Protein AF-A0AAW1JHB5-F1 (afdb_monomer_lite)

Radius of gyration: 26.31 Å; chains: 1; bounding box: 49×30×82 Å

Secondary structure (DSSP, 8-state):
----TT-----TTTTTSTTS---HHHHHHHHHHHHHHH--HHHHHHHHHHHTTTTT-TTSS-GGGGTTHHHHPPP--S----------------

Structure (mmCIF, N/CA/C/O backbone):
data_AF-A0AAW1JHB5-F1
#
_entry.id   AF-A0AAW1JHB5-F1
#
loop_
_atom_site.group_PDB
_atom_site.id
_atom_site.type_symbol
_atom_site.label_atom_id
_atom_site.label_alt_id
_atom_site.label_comp_id
_atom_site.label_asym_id
_atom_site.label_entity_id
_atom_site.label_seq_id
_atom_site.pdbx_PDB_ins_code
_atom_site.Cartn_x
_atom_site.Cartn_y
_atom_site.Cartn_z
_atom_site.occupancy
_atom_site.B_iso_or_equiv
_atom_site.auth_seq_id
_atom_site.auth_comp_id
_atom_site.auth_asym_id
_atom_site.auth_atom_id
_atom_site.pdbx_PDB_model_num
ATOM 1 N N . MET A 1 1 ? -19.823 9.607 -36.261 1.00 43.31 1 MET A N 1
ATOM 2 C CA . MET A 1 1 ? -19.437 8.359 -35.573 1.00 43.31 1 MET A CA 1
ATOM 3 C C . MET A 1 1 ? -18.424 7.633 -36.439 1.00 43.31 1 MET A C 1
ATOM 5 O O . MET A 1 1 ? -18.814 7.085 -37.456 1.00 43.31 1 MET A O 1
ATOM 9 N N . VAL A 1 2 ? -17.140 7.669 -36.084 1.00 46.25 2 VAL A N 1
ATOM 10 C CA . VAL A 1 2 ? -16.154 6.722 -36.623 1.00 46.25 2 VAL A CA 1
ATOM 11 C C . VAL A 1 2 ? -15.354 6.233 -35.426 1.00 46.25 2 VAL A C 1
ATOM 13 O O . VAL A 1 2 ? -14.406 6.875 -34.982 1.00 46.25 2 VAL A O 1
ATOM 16 N N . ASN A 1 3 ? -15.833 5.140 -34.836 1.00 43.66 3 ASN A N 1
ATOM 17 C CA . ASN A 1 3 ? -15.099 4.403 -33.820 1.00 43.66 3 ASN A CA 1
ATOM 18 C C . ASN A 1 3 ? -13.914 3.755 -34.533 1.00 43.66 3 ASN A C 1
ATOM 20 O O . ASN A 1 3 ? -14.104 2.805 -35.285 1.00 43.66 3 ASN A O 1
ATOM 24 N N . ASN A 1 4 ? -12.715 4.309 -34.354 1.00 46.53 4 ASN A N 1
ATOM 25 C CA . ASN A 1 4 ? -11.489 3.672 -34.813 1.00 46.53 4 ASN A CA 1
ATOM 26 C C . ASN A 1 4 ? -11.109 2.591 -33.783 1.00 46.53 4 ASN A C 1
ATOM 28 O O . ASN A 1 4 ? -10.722 2.952 -32.668 1.00 46.53 4 ASN A O 1
ATOM 32 N N . PRO A 1 5 ? -11.221 1.289 -34.100 1.00 46.56 5 PRO A N 1
ATOM 33 C CA . PRO A 1 5 ? -11.126 0.205 -33.117 1.00 46.56 5 PRO A CA 1
ATOM 34 C C . PRO A 1 5 ? -9.694 -0.099 -32.636 1.00 46.56 5 PRO A C 1
ATOM 36 O O . PRO A 1 5 ? -9.458 -1.150 -32.055 1.00 46.56 5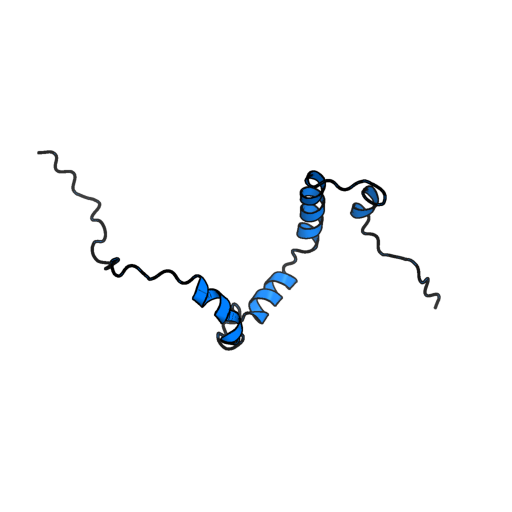 PRO A O 1
ATOM 39 N N . GLY A 1 6 ? -8.724 0.790 -32.871 1.00 46.59 6 GLY A N 1
ATOM 40 C CA . GLY A 1 6 ? -7.303 0.492 -32.665 1.00 46.59 6 GLY A CA 1
ATOM 41 C C . GLY A 1 6 ? -6.500 1.528 -31.888 1.00 46.59 6 GLY A C 1
ATOM 42 O O . GLY A 1 6 ? -5.290 1.359 -31.760 1.00 46.59 6 GLY A O 1
ATOM 43 N N . LYS A 1 7 ? -7.106 2.605 -31.366 1.00 46.34 7 LYS A N 1
ATOM 44 C CA . LYS A 1 7 ? -6.343 3.559 -30.547 1.00 46.34 7 LYS A CA 1
ATOM 45 C C . LYS A 1 7 ? -6.194 3.009 -29.130 1.00 46.34 7 LYS A C 1
ATOM 47 O O . LYS A 1 7 ? -6.892 3.435 -28.214 1.00 46.34 7 LYS A O 1
ATOM 52 N N . ILE A 1 8 ? -5.273 2.058 -28.968 1.00 54.16 8 ILE A N 1
ATOM 53 C CA . ILE A 1 8 ? -4.715 1.732 -27.658 1.00 54.16 8 ILE A CA 1
ATOM 54 C C . ILE A 1 8 ? -4.156 3.049 -27.128 1.00 54.16 8 ILE A C 1
ATOM 56 O O . ILE A 1 8 ? -3.328 3.691 -27.778 1.00 54.16 8 ILE A O 1
ATOM 60 N N . ILE A 1 9 ? -4.664 3.499 -25.986 1.00 51.56 9 ILE A N 1
ATOM 61 C CA . ILE A 1 9 ? -4.094 4.627 -25.258 1.00 51.56 9 ILE A CA 1
ATOM 62 C C . ILE A 1 9 ? -2.768 4.108 -24.694 1.00 51.56 9 ILE A C 1
ATOM 64 O O . ILE A 1 9 ? -2.686 3.695 -23.545 1.00 51.56 9 ILE A O 1
ATOM 68 N N . THR A 1 10 ? -1.740 4.017 -25.537 1.00 51.59 10 THR A N 1
ATOM 69 C CA . THR A 1 10 ? -0.382 3.763 -25.075 1.00 51.59 10 THR A CA 1
ATOM 70 C C . THR A 1 10 ? 0.031 5.016 -24.331 1.00 51.59 10 THR A C 1
ATOM 72 O O . THR A 1 10 ? 0.245 6.066 -24.945 1.00 51.59 10 THR A O 1
ATOM 75 N N . ASP A 1 11 ? 0.077 4.925 -23.004 1.00 53.16 11 ASP A N 1
ATOM 76 C CA . ASP A 1 11 ? 0.753 5.922 -22.193 1.00 53.16 11 ASP A CA 1
ATOM 77 C C . ASP A 1 11 ? 2.146 6.124 -22.809 1.00 53.16 11 ASP A C 1
ATOM 79 O O . ASP A 1 11 ? 2.884 5.159 -23.032 1.00 53.16 11 ASP A O 1
ATOM 83 N N . ARG A 1 12 ? 2.459 7.365 -23.199 1.00 52.16 12 ARG A N 1
ATOM 84 C CA . ARG A 1 12 ? 3.627 7.706 -24.029 1.00 52.16 12 ARG A CA 1
ATOM 85 C C . ARG A 1 12 ? 4.943 7.255 -23.376 1.00 52.16 12 ARG A C 1
ATOM 87 O O . ARG A 1 12 ? 5.924 7.068 -24.087 1.00 52.16 12 ARG A O 1
ATOM 94 N N . ASN A 1 13 ? 4.940 7.004 -22.065 1.00 51.69 13 ASN A N 1
ATOM 95 C CA . ASN A 1 13 ? 6.101 6.510 -21.322 1.00 51.69 13 ASN A CA 1
ATOM 96 C C . ASN A 1 13 ? 6.321 4.990 -21.410 1.00 51.69 13 ASN A C 1
ATOM 98 O O . ASN A 1 13 ? 7.423 4.535 -21.136 1.00 51.69 13 ASN A O 1
ATOM 102 N N . ILE A 1 14 ? 5.328 4.191 -21.815 1.00 53.53 14 ILE A N 1
ATOM 103 C CA . ILE A 1 14 ? 5.497 2.729 -21.971 1.00 53.53 14 ILE A CA 1
ATOM 104 C C . ILE A 1 14 ? 5.998 2.380 -23.387 1.00 53.53 14 ILE A C 1
ATOM 106 O O . ILE A 1 14 ? 6.423 1.261 -23.657 1.00 53.53 14 ILE A O 1
ATOM 110 N N . GLY A 1 15 ? 6.018 3.348 -24.309 1.00 52.16 15 GLY A N 1
ATOM 111 C CA . GLY A 1 15 ? 6.449 3.134 -25.694 1.00 52.16 15 GLY A CA 1
ATOM 112 C C . GLY A 1 15 ? 7.901 2.667 -25.855 1.00 52.16 15 GLY A C 1
ATOM 113 O O . GLY A 1 15 ? 8.204 2.027 -26.854 1.00 52.16 15 GLY A O 1
ATOM 114 N N . HIS A 1 16 ? 8.783 2.934 -24.883 1.00 54.72 16 HIS A N 1
ATOM 115 C CA . HIS A 1 16 ? 10.200 2.560 -24.971 1.00 54.72 16 HIS A CA 1
ATOM 116 C C . HIS A 1 16 ? 10.449 1.051 -24.791 1.00 54.72 16 HIS A C 1
ATOM 118 O O . HIS A 1 16 ? 11.446 0.543 -25.284 1.00 54.72 16 HIS A O 1
ATOM 124 N N . ILE A 1 17 ? 9.563 0.315 -24.108 1.00 57.22 17 ILE A N 1
ATOM 125 C CA . ILE A 1 17 ? 9.815 -1.095 -23.744 1.00 57.22 17 ILE A CA 1
ATOM 126 C C . ILE A 1 17 ? 9.128 -2.118 -24.661 1.00 57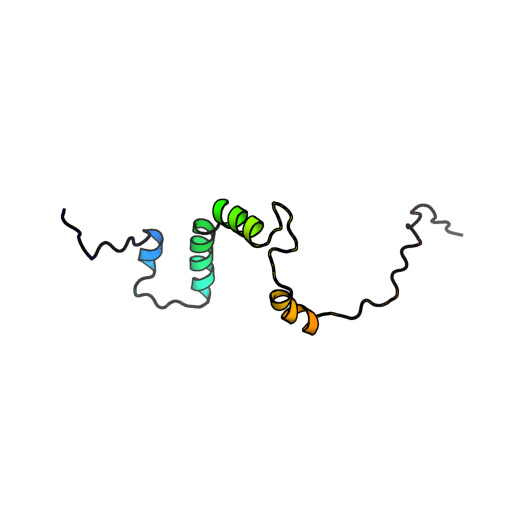.22 17 ILE A C 1
ATOM 128 O O . ILE A 1 17 ? 9.311 -3.324 -24.490 1.00 57.22 17 ILE A O 1
ATOM 132 N N . PHE A 1 18 ? 8.328 -1.678 -25.638 1.00 56.69 18 PHE A N 1
ATOM 133 C CA . PHE A 1 18 ? 7.668 -2.598 -26.566 1.00 56.69 18 PHE A CA 1
ATOM 134 C C . PHE A 1 18 ? 8.685 -3.209 -27.539 1.00 56.69 18 PHE A C 1
ATOM 136 O O . PHE A 1 18 ? 9.141 -2.552 -28.470 1.00 56.69 18 PHE A O 1
ATOM 143 N N . GLY A 1 19 ? 9.002 -4.491 -27.333 1.00 65.81 19 GLY A N 1
ATOM 144 C CA . GLY A 1 19 ? 9.936 -5.259 -28.164 1.00 65.81 19 GLY A CA 1
ATOM 145 C C . GLY A 1 19 ? 11.325 -5.463 -27.552 1.00 65.81 19 GLY A C 1
ATOM 146 O O . GLY A 1 19 ? 12.148 -6.140 -28.163 1.00 65.81 19 GLY A O 1
ATOM 147 N N . GLU A 1 20 ? 11.580 -4.937 -26.350 1.00 71.25 20 GLU A N 1
ATOM 148 C CA . GLU A 1 20 ? 12.841 -5.145 -25.629 1.00 71.25 20 GLU A CA 1
ATOM 149 C C . GLU A 1 20 ? 12.748 -6.296 -24.615 1.00 71.25 20 GLU A C 1
ATOM 151 O O . GLU A 1 20 ? 11.698 -6.562 -24.026 1.00 71.25 20 GLU A O 1
ATOM 156 N N . ILE A 1 21 ? 13.871 -6.986 -24.385 1.00 78.00 21 ILE A N 1
ATOM 157 C CA . ILE A 1 21 ? 13.972 -8.021 -23.349 1.00 78.00 21 ILE A CA 1
ATOM 158 C C . ILE A 1 21 ? 13.950 -7.332 -21.980 1.00 78.00 21 ILE A C 1
ATOM 160 O O . ILE A 1 21 ? 14.899 -6.648 -21.590 1.00 78.00 21 ILE A O 1
ATOM 164 N N . ILE A 1 22 ? 12.863 -7.528 -21.234 1.00 78.94 22 ILE A N 1
ATOM 165 C CA . ILE A 1 22 ? 12.731 -7.024 -19.866 1.00 78.94 22 ILE A CA 1
ATOM 166 C C . ILE A 1 22 ? 13.543 -7.926 -18.934 1.00 78.94 22 ILE A C 1
ATOM 168 O O . ILE A 1 22 ? 13.295 -9.125 -18.841 1.00 78.94 22 ILE A O 1
ATOM 172 N N . THR A 1 23 ? 14.513 -7.335 -18.238 1.00 82.12 23 THR A N 1
ATOM 173 C CA . THR A 1 23 ? 15.266 -7.998 -17.163 1.00 82.12 23 THR A CA 1
ATOM 174 C C . THR A 1 23 ? 14.713 -7.591 -15.798 1.00 82.12 23 THR A C 1
ATOM 176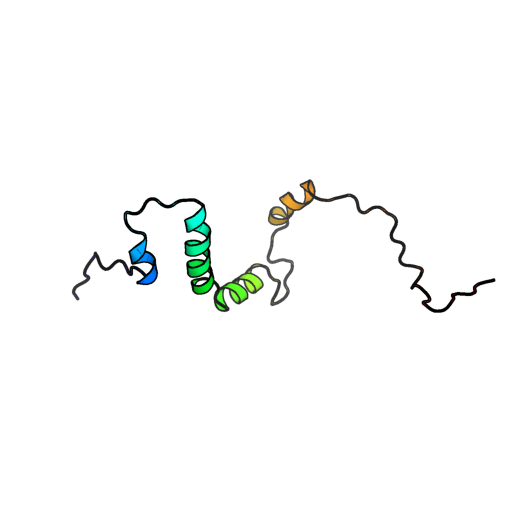 O O . THR A 1 23 ? 14.090 -6.535 -15.683 1.00 82.12 23 THR A O 1
ATOM 179 N N . ASP A 1 24 ? 14.992 -8.362 -14.742 1.00 82.31 24 ASP A N 1
ATOM 180 C CA . ASP A 1 24 ? 14.538 -8.057 -13.372 1.00 82.31 24 ASP A CA 1
ATOM 181 C C . ASP A 1 24 ? 14.930 -6.646 -12.904 1.00 82.31 24 ASP A C 1
ATOM 183 O O . ASP A 1 24 ? 14.191 -5.984 -12.176 1.00 82.31 24 ASP A O 1
ATOM 187 N N . ARG A 1 25 ? 16.068 -6.130 -13.388 1.00 77.44 25 ARG A N 1
ATOM 188 C CA . ARG A 1 25 ? 16.525 -4.758 -13.122 1.00 77.44 25 ARG A CA 1
ATOM 189 C C . ARG A 1 25 ? 15.570 -3.698 -13.683 1.00 77.44 25 ARG A C 1
ATOM 191 O O . ARG A 1 25 ? 15.413 -2.641 -13.077 1.00 77.44 25 ARG A O 1
ATOM 198 N N . ASN A 1 26 ? 14.930 -3.975 -14.816 1.00 78.44 26 ASN A N 1
ATOM 199 C CA . ASN A 1 26 ? 14.024 -3.043 -15.487 1.00 78.44 26 ASN A CA 1
ATOM 200 C C . ASN A 1 26 ? 12.665 -2.966 -14.775 1.00 78.44 26 ASN A C 1
ATOM 202 O O . ASN A 1 26 ? 12.003 -1.929 -14.828 1.00 78.44 26 ASN A O 1
ATOM 206 N N . ILE A 1 27 ? 12.270 -4.031 -14.065 1.00 84.38 27 ILE A N 1
ATOM 207 C CA . ILE A 1 27 ? 10.980 -4.126 -13.367 1.00 84.38 27 ILE A CA 1
ATOM 208 C C . ILE A 1 27 ? 10.824 -2.986 -12.358 1.00 84.38 27 ILE A C 1
ATOM 210 O O . ILE A 1 27 ? 9.787 -2.329 -12.346 1.00 84.38 27 ILE A O 1
ATOM 214 N N . GLY A 1 28 ? 11.858 -2.697 -11.561 1.00 86.88 28 GLY A N 1
ATOM 215 C CA . GLY A 1 28 ? 11.796 -1.641 -10.547 1.00 86.88 28 GLY A CA 1
ATOM 216 C C . GLY A 1 28 ? 11.512 -0.254 -11.132 1.00 86.88 28 GLY A C 1
ATOM 217 O O . GLY A 1 28 ? 10.722 0.502 -10.573 1.00 86.88 28 GLY A O 1
ATOM 218 N N . HIS A 1 29 ? 12.100 0.061 -12.288 1.00 82.69 29 HIS A N 1
ATOM 219 C CA . HIS A 1 29 ? 11.874 1.337 -12.966 1.00 82.69 29 HIS A CA 1
ATOM 220 C C . HIS A 1 29 ? 10.449 1.438 -13.530 1.00 82.69 29 HIS A C 1
ATOM 222 O O . HIS A 1 29 ? 9.757 2.421 -13.268 1.00 82.69 29 HIS A O 1
ATOM 228 N N . ILE A 1 30 ? 9.980 0.390 -14.216 1.00 86.06 30 ILE A N 1
ATOM 229 C CA . ILE A 1 30 ? 8.625 0.334 -14.791 1.00 86.06 30 ILE A CA 1
ATOM 230 C C . ILE A 1 30 ? 7.568 0.446 -13.688 1.00 86.06 30 ILE A C 1
ATOM 232 O O . ILE A 1 30 ? 6.634 1.243 -13.792 1.00 86.06 30 ILE A O 1
ATOM 236 N N . PHE A 1 31 ? 7.726 -0.329 -12.612 1.00 87.00 31 PHE A N 1
ATOM 237 C CA . PHE A 1 31 ? 6.812 -0.279 -11.477 1.00 87.00 31 PHE A CA 1
ATOM 238 C C . PHE A 1 31 ? 6.872 1.058 -10.754 1.00 87.00 31 PHE A C 1
ATOM 240 O O . PHE A 1 31 ? 5.824 1.542 -10.348 1.00 87.00 31 PHE A O 1
ATOM 247 N N . GLY A 1 32 ? 8.046 1.678 -10.619 1.00 87.81 32 GLY A N 1
ATOM 248 C CA . GLY A 1 32 ? 8.170 3.000 -10.009 1.00 87.81 32 GLY A CA 1
ATOM 249 C C . GLY A 1 32 ? 7.337 4.050 -10.745 1.00 87.81 32 GLY A C 1
ATOM 250 O O . GLY A 1 32 ? 6.522 4.739 -10.129 1.00 87.81 32 GLY A O 1
ATOM 251 N N . GLU A 1 33 ? 7.475 4.131 -12.069 1.00 86.75 33 GLU A N 1
ATOM 252 C CA . GLU A 1 33 ? 6.697 5.082 -12.868 1.00 86.75 33 GLU A CA 1
ATOM 253 C C . GLU A 1 33 ? 5.198 4.765 -12.869 1.00 86.75 33 GLU A C 1
ATOM 255 O O . GLU A 1 33 ? 4.370 5.666 -12.707 1.00 86.75 33 GLU A O 1
ATOM 260 N N . ALA A 1 34 ? 4.834 3.492 -13.036 1.00 88.50 34 ALA A N 1
ATOM 261 C CA . ALA A 1 34 ? 3.439 3.067 -13.039 1.00 88.50 34 ALA A CA 1
ATOM 262 C C . ALA A 1 34 ? 2.773 3.290 -11.673 1.00 88.50 34 ALA A C 1
ATOM 264 O O . ALA A 1 34 ? 1.637 3.757 -11.612 1.00 88.50 34 ALA A O 1
ATOM 265 N N . TYR A 1 35 ? 3.487 3.010 -10.581 1.00 89.81 35 TYR A N 1
ATOM 266 C CA . TYR A 1 35 ? 2.996 3.201 -9.221 1.00 89.81 35 TYR A CA 1
ATOM 267 C C . TYR A 1 35 ? 2.710 4.671 -8.943 1.00 89.81 35 TYR A C 1
ATOM 269 O O . TYR A 1 35 ? 1.628 4.980 -8.463 1.00 89.81 35 TYR A O 1
ATOM 277 N N . LEU A 1 36 ? 3.613 5.589 -9.300 1.00 89.88 36 LEU A N 1
ATOM 278 C CA . LEU A 1 36 ? 3.380 7.026 -9.101 1.00 89.88 36 LEU A CA 1
ATOM 279 C C . LEU A 1 36 ? 2.162 7.540 -9.878 1.00 89.88 36 LEU A C 1
ATOM 281 O O . LEU A 1 36 ? 1.457 8.424 -9.400 1.00 89.88 36 LEU A O 1
ATOM 285 N N . LYS A 1 37 ? 1.887 6.971 -11.056 1.00 89.19 37 LYS A N 1
ATOM 286 C CA . LYS A 1 37 ? 0.684 7.295 -11.835 1.00 89.19 37 LYS A CA 1
ATOM 287 C C . LYS A 1 37 ? -0.586 6.693 -11.234 1.00 89.19 37 LYS A C 1
ATOM 289 O O . LYS A 1 37 ? -1.644 7.309 -11.304 1.00 89.19 37 LYS A O 1
ATOM 294 N N . ALA A 1 38 ? -0.489 5.494 -10.667 1.00 91.75 38 ALA A N 1
ATOM 295 C CA . ALA A 1 38 ? -1.619 4.784 -10.080 1.00 91.75 38 ALA A CA 1
ATOM 296 C C . ALA A 1 38 ? -1.933 5.230 -8.642 1.00 91.75 38 ALA A C 1
ATOM 298 O O . ALA A 1 38 ? -3.080 5.136 -8.219 1.00 91.75 38 ALA A O 1
ATOM 299 N N . ALA A 1 39 ? -0.953 5.715 -7.881 1.00 92.62 39 ALA A N 1
ATOM 300 C CA . ALA A 1 39 ? -1.092 6.102 -6.480 1.00 92.62 39 ALA A CA 1
ATOM 301 C C . ALA A 1 39 ? -1.826 7.446 -6.342 1.00 92.62 39 ALA A C 1
ATOM 303 O O . ALA A 1 39 ? -1.233 8.490 -6.077 1.00 92.62 39 ALA A O 1
ATOM 304 N N . THR A 1 40 ? -3.143 7.417 -6.536 1.00 94.81 40 THR A N 1
ATOM 305 C CA . THR A 1 40 ? -4.019 8.583 -6.396 1.00 94.81 40 THR A CA 1
ATOM 306 C C . THR A 1 40 ? -4.667 8.635 -5.016 1.00 94.81 40 THR A C 1
ATOM 308 O O . THR A 1 40 ? -4.896 7.610 -4.367 1.00 94.81 40 THR A O 1
ATOM 311 N N . LEU A 1 41 ? -5.019 9.845 -4.573 1.00 94.94 41 LEU A N 1
ATOM 312 C CA . LEU A 1 41 ? -5.727 10.043 -3.308 1.00 94.94 41 LEU A CA 1
ATOM 313 C C . LEU A 1 41 ? -7.104 9.360 -3.309 1.00 94.94 41 LEU A C 1
ATOM 315 O O . LEU A 1 41 ? -7.528 8.842 -2.284 1.00 94.94 41 LEU A O 1
ATOM 319 N N . GLU A 1 42 ? -7.776 9.297 -4.459 1.00 95.44 42 GLU A N 1
ATOM 320 C CA . GLU A 1 42 ? -9.055 8.594 -4.605 1.00 95.44 42 GLU A CA 1
ATOM 321 C C . GLU A 1 42 ? -8.928 7.103 -4.285 1.00 95.44 42 GLU A C 1
ATOM 323 O O . GLU A 1 42 ? -9.784 6.548 -3.598 1.00 95.44 42 GLU A O 1
ATOM 328 N N . ILE A 1 43 ? -7.847 6.450 -4.726 1.00 94.50 43 ILE A N 1
ATOM 329 C CA . ILE A 1 43 ? -7.585 5.045 -4.391 1.00 94.50 43 ILE A CA 1
ATOM 330 C C . ILE A 1 43 ? -7.359 4.882 -2.886 1.00 94.50 43 ILE A C 1
ATOM 332 O O . ILE A 1 43 ? -7.889 3.939 -2.298 1.00 94.50 43 ILE A O 1
ATOM 336 N N . ALA A 1 44 ? -6.645 5.812 -2.247 1.00 94.12 44 ALA A N 1
ATOM 337 C CA . ALA A 1 44 ? -6.448 5.789 -0.799 1.00 94.12 44 ALA A CA 1
ATOM 338 C C . ALA A 1 44 ? -7.770 5.974 -0.029 1.00 94.12 44 ALA A C 1
ATOM 340 O O . ALA A 1 44 ? -8.079 5.173 0.852 1.00 94.12 44 ALA A O 1
ATOM 341 N N . ILE A 1 45 ? -8.582 6.972 -0.401 1.00 95.88 45 ILE A N 1
ATOM 342 C CA . ILE A 1 45 ? -9.896 7.240 0.209 1.00 95.88 45 ILE A CA 1
ATOM 343 C C . ILE A 1 45 ? -10.812 6.027 0.054 1.00 95.88 45 ILE A C 1
ATOM 345 O O . ILE A 1 45 ? -11.385 5.552 1.033 1.00 95.88 45 ILE A O 1
ATOM 349 N N . ASN A 1 46 ? -10.910 5.487 -1.162 1.00 94.94 46 ASN A N 1
ATOM 350 C CA . ASN A 1 46 ? -11.704 4.293 -1.423 1.00 94.94 46 ASN A CA 1
ATOM 351 C C . ASN A 1 46 ? -11.198 3.101 -0.602 1.00 94.94 46 ASN A C 1
ATOM 353 O O . ASN A 1 46 ? -12.006 2.344 -0.072 1.00 94.94 46 ASN A O 1
ATOM 357 N N . GLY A 1 47 ? -9.880 2.947 -0.459 1.00 94.88 47 GLY A N 1
ATOM 358 C CA . GLY A 1 47 ? -9.272 1.927 0.390 1.00 94.88 47 GLY A CA 1
ATOM 359 C C . GLY A 1 47 ? -9.737 2.034 1.841 1.00 94.88 47 GLY A C 1
ATOM 360 O O . GLY A 1 47 ? -10.247 1.056 2.383 1.00 94.88 47 GLY A O 1
ATOM 361 N N . PHE A 1 48 ? -9.637 3.221 2.444 1.00 95.25 48 PHE A N 1
ATOM 362 C CA . PHE A 1 48 ? -10.056 3.446 3.831 1.00 95.25 48 PHE A CA 1
ATOM 363 C C . PHE A 1 48 ? -11.557 3.261 4.052 1.00 95.25 48 PHE A C 1
ATOM 365 O O . PHE A 1 48 ? -11.959 2.675 5.059 1.00 95.25 48 PHE A O 1
ATOM 372 N N . GLN A 1 49 ? -12.381 3.690 3.097 1.00 95.12 49 GLN A N 1
ATOM 373 C CA . GLN A 1 49 ? -13.831 3.508 3.167 1.00 95.12 49 GLN A CA 1
ATOM 374 C C . GLN A 1 49 ? -14.223 2.032 3.063 1.00 95.12 49 GLN A C 1
ATOM 376 O O . GLN A 1 49 ? -15.117 1.568 3.769 1.00 95.12 49 GLN A O 1
ATOM 381 N N . ARG A 1 50 ? -13.553 1.272 2.190 1.00 93.50 50 ARG A N 1
ATOM 382 C CA . ARG A 1 50 ? -13.836 -0.154 1.965 1.00 93.50 50 ARG A CA 1
ATOM 383 C C . ARG A 1 50 ? -13.363 -1.053 3.095 1.00 93.50 50 ARG A C 1
ATOM 385 O O . ARG A 1 50 ? -13.900 -2.145 3.227 1.00 93.50 50 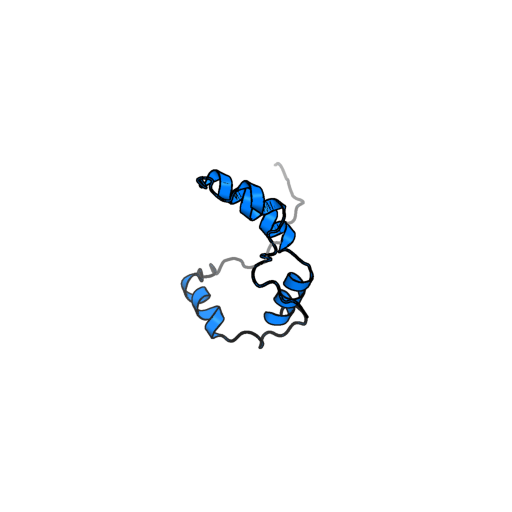ARG A O 1
ATOM 392 N N . THR A 1 51 ? -12.373 -0.629 3.871 1.00 93.31 51 THR A N 1
ATOM 393 C CA . THR A 1 51 ? -11.911 -1.360 5.058 1.00 93.31 51 THR A CA 1
ATOM 394 C C . THR A 1 51 ? -12.597 -0.901 6.339 1.00 93.31 51 THR A C 1
ATOM 396 O O . THR A 1 51 ? -12.431 -1.550 7.367 1.00 93.31 51 THR A O 1
ATOM 399 N N . GLY A 1 52 ? -13.364 0.193 6.297 1.00 93.69 52 GLY A N 1
ATOM 400 C CA . GLY A 1 52 ? -13.973 0.778 7.490 1.00 93.69 52 GLY A CA 1
ATOM 401 C C . GLY A 1 52 ? -12.960 1.402 8.437 1.00 93.69 52 GLY A C 1
ATOM 402 O O . GLY A 1 52 ? -13.195 1.431 9.641 1.00 93.69 52 GLY A O 1
ATOM 403 N N . ILE A 1 53 ? -11.826 1.866 7.908 1.00 94.00 53 ILE A N 1
ATOM 404 C CA . ILE A 1 53 ? -10.859 2.663 8.669 1.00 94.00 53 ILE A CA 1
ATOM 405 C C . ILE A 1 53 ? -11.382 4.094 8.796 1.00 94.00 53 ILE A C 1
ATOM 407 O O . ILE A 1 53 ? -11.389 4.636 9.896 1.00 94.00 53 ILE A O 1
ATOM 411 N N . GLU A 1 54 ? -11.854 4.674 7.685 1.00 93.06 54 GLU A N 1
ATOM 412 C CA . GLU A 1 54 ? -12.454 6.009 7.650 1.00 93.06 54 GLU A CA 1
ATOM 413 C C . GLU A 1 54 ? -13.625 6.052 6.647 1.00 93.06 54 GLU A C 1
ATOM 415 O O . GLU A 1 54 ? -13.400 5.881 5.444 1.00 93.06 54 GLU A O 1
ATOM 420 N N . PRO A 1 55 ? -14.871 6.289 7.102 1.00 91.50 55 PRO A N 1
ATOM 421 C CA . PRO A 1 55 ? -15.286 6.377 8.505 1.00 91.50 55 PRO A CA 1
ATOM 422 C C . PRO A 1 55 ? -15.140 5.027 9.223 1.00 91.50 55 PRO A C 1
ATOM 424 O O . PRO A 1 55 ? -15.310 3.967 8.616 1.00 91.50 55 PRO A O 1
ATOM 427 N N . TYR A 1 56 ? -14.842 5.071 10.522 1.00 94.12 56 TYR A N 1
ATOM 428 C CA . TYR A 1 56 ? -14.620 3.868 11.322 1.00 94.12 56 TYR A CA 1
ATOM 429 C C . TYR A 1 56 ? -15.867 2.970 11.374 1.0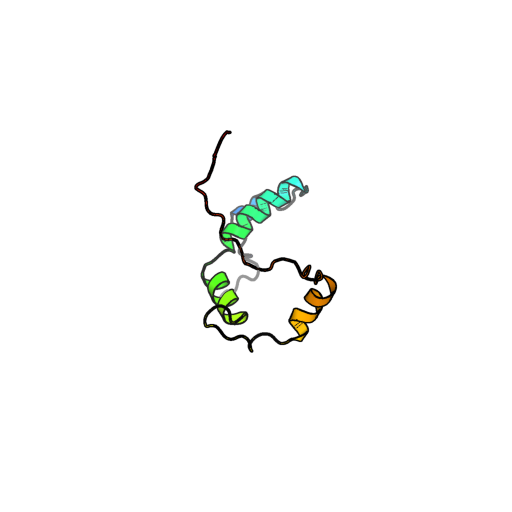0 94.12 56 TYR A C 1
ATOM 431 O O . TYR A 1 56 ? -16.915 3.366 11.889 1.00 94.12 56 TYR A O 1
ATOM 439 N N . ASN A 1 57 ? -15.749 1.746 10.860 1.00 94.25 57 ASN A N 1
ATOM 440 C CA . ASN A 1 57 ? -16.780 0.719 10.945 1.00 94.25 57 ASN A CA 1
ATOM 441 C C . ASN A 1 57 ? -16.148 -0.689 10.945 1.00 94.25 57 ASN A C 1
ATOM 443 O O . ASN A 1 57 ? -15.828 -1.224 9.880 1.00 94.25 57 ASN A O 1
ATOM 447 N N . PRO A 1 58 ? -16.021 -1.332 12.120 1.00 89.50 58 PRO A N 1
ATOM 448 C CA . PRO A 1 58 ? -15.368 -2.634 12.247 1.00 89.50 58 PRO A CA 1
ATOM 449 C C . PRO A 1 58 ? -16.177 -3.785 11.633 1.00 89.50 58 PRO A C 1
ATOM 451 O O . PRO A 1 58 ? -15.633 -4.860 11.416 1.00 89.50 58 PRO A O 1
ATOM 454 N N . HIS A 1 59 ? -17.460 -3.578 11.325 1.00 92.56 59 HIS A N 1
ATOM 455 C CA . HIS A 1 59 ? -18.335 -4.612 10.768 1.00 92.56 59 HIS A CA 1
ATOM 456 C C . HIS A 1 59 ? -18.297 -4.689 9.234 1.00 92.56 59 HIS A C 1
ATOM 458 O O . HIS A 1 59 ? -19.027 -5.483 8.643 1.00 92.56 59 HIS A O 1
ATOM 464 N N . ILE A 1 60 ? -17.478 -3.863 8.571 1.00 92.75 60 ILE A N 1
ATOM 465 C CA . ILE A 1 60 ? -17.334 -3.883 7.106 1.00 92.75 60 ILE A CA 1
ATOM 466 C C . ILE A 1 60 ? -16.592 -5.134 6.625 1.00 92.75 60 ILE A C 1
ATOM 468 O O . ILE A 1 60 ? -16.908 -5.674 5.563 1.00 92.75 60 ILE A O 1
ATOM 472 N N . LEU A 1 61 ? -15.621 -5.606 7.403 1.00 89.31 61 LEU A N 1
ATOM 473 C CA . LEU A 1 61 ? -14.857 -6.810 7.107 1.00 89.31 61 LEU A CA 1
ATOM 474 C C . LEU A 1 61 ? -15.431 -7.992 7.895 1.00 89.31 61 LEU A C 1
ATOM 476 O O . LEU A 1 61 ? -15.651 -7.901 9.096 1.00 89.31 61 LEU A O 1
ATOM 480 N N . SER A 1 62 ? -15.668 -9.113 7.213 1.00 89.31 62 SER A N 1
ATOM 481 C CA . SER A 1 62 ? -16.068 -10.367 7.863 1.00 89.31 62 SER A CA 1
ATOM 482 C C . SER A 1 62 ? -14.874 -11.021 8.555 1.00 89.31 62 SER A C 1
ATOM 484 O O . SER A 1 62 ? -13.779 -11.024 8.002 1.00 89.31 62 SER A O 1
ATOM 486 N N . ASP A 1 63 ? -15.100 -11.691 9.684 1.00 87.81 63 ASP A N 1
ATOM 487 C CA . ASP A 1 63 ? -14.086 -12.467 10.419 1.00 87.81 63 ASP A CA 1
ATOM 488 C C . ASP A 1 63 ? -13.255 -13.416 9.531 1.00 87.81 63 ASP A C 1
ATOM 490 O O . ASP A 1 63 ? -12.079 -13.664 9.794 1.00 87.81 63 ASP A O 1
ATOM 494 N N . ILE A 1 64 ? -13.826 -13.895 8.419 1.00 89.00 64 ILE A N 1
ATOM 495 C CA . ILE A 1 64 ? -13.149 -14.767 7.448 1.00 89.00 64 ILE A CA 1
ATOM 496 C C . ILE A 1 64 ? -11.883 -14.113 6.873 1.00 89.00 64 ILE A C 1
ATOM 498 O O . ILE A 1 64 ? -10.888 -14.809 6.662 1.00 89.00 64 ILE A O 1
ATOM 502 N N . VAL A 1 65 ? -11.876 -12.794 6.641 1.00 87.62 65 V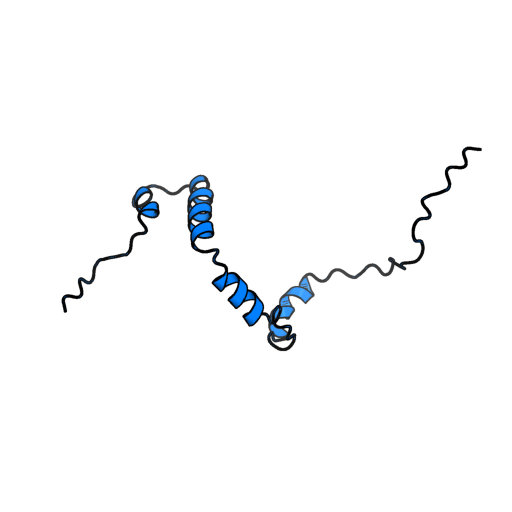AL A N 1
ATOM 503 C CA . VAL A 1 65 ? -10.685 -12.117 6.093 1.00 87.62 65 VAL A CA 1
ATOM 504 C C . VAL A 1 65 ? -9.542 -12.025 7.108 1.00 87.62 65 VAL A C 1
ATOM 506 O O . VAL A 1 65 ? -8.399 -11.801 6.716 1.00 87.62 65 VAL A O 1
ATOM 509 N N . PHE A 1 66 ? -9.831 -12.253 8.392 1.00 85.62 66 PHE A N 1
ATOM 510 C CA . PHE A 1 66 ? -8.848 -12.288 9.473 1.00 85.62 66 PHE A CA 1
ATOM 511 C C . PHE A 1 66 ? -8.349 -13.707 9.781 1.00 85.62 66 PHE A C 1
ATOM 513 O O . PHE A 1 66 ? -7.340 -13.854 10.466 1.00 85.62 66 PHE A O 1
ATOM 520 N N . ALA A 1 67 ? -8.974 -14.757 9.231 1.00 87.31 67 ALA A N 1
ATOM 521 C CA . ALA A 1 67 ? -8.570 -16.149 9.459 1.00 87.31 67 ALA A CA 1
ATOM 522 C C . ALA A 1 67 ? -7.074 -16.444 9.184 1.00 87.31 67 ALA A C 1
ATOM 524 O O . ALA A 1 67 ? -6.478 -17.212 9.943 1.00 87.31 67 ALA A O 1
ATOM 525 N N . PRO A 1 68 ? -6.413 -15.836 8.172 1.00 85.81 68 PRO A N 1
ATOM 526 C CA . PRO A 1 68 ? -4.977 -16.029 7.959 1.00 85.81 68 PRO A CA 1
ATOM 527 C C . PRO A 1 68 ? -4.092 -15.485 9.092 1.00 85.81 68 PRO A C 1
ATOM 529 O O . PRO A 1 68 ? -2.999 -16.011 9.301 1.00 85.81 68 PRO A O 1
ATOM 532 N N . ALA A 1 69 ? -4.546 -14.469 9.838 1.00 83.88 69 ALA A N 1
ATOM 533 C CA . ALA A 1 69 ? -3.773 -13.882 10.933 1.00 83.88 69 ALA A CA 1
ATOM 534 C C . ALA A 1 69 ? -3.536 -14.896 12.063 1.00 83.88 69 ALA A C 1
ATOM 536 O O . ALA A 1 69 ? -2.436 -14.944 12.615 1.00 83.88 69 ALA A O 1
ATOM 537 N N . CYS A 1 70 ? -4.504 -15.789 12.312 1.00 78.19 70 CYS A N 1
ATOM 538 C CA . CYS A 1 70 ? -4.441 -16.819 13.353 1.00 78.19 70 CYS A CA 1
ATOM 539 C C . CYS A 1 70 ? -3.225 -17.754 13.236 1.00 78.19 70 CYS A C 1
ATOM 541 O O . CYS A 1 70 ? -2.776 -18.295 14.241 1.00 78.19 70 CYS A O 1
ATOM 543 N N . VAL A 1 71 ? -2.679 -17.953 12.030 1.00 80.25 71 VAL A N 1
ATOM 544 C CA . VAL A 1 71 ? -1.503 -18.819 11.802 1.00 80.25 71 VAL A CA 1
ATOM 545 C C . VAL A 1 71 ? -0.197 -18.103 12.177 1.00 80.25 71 VAL A C 1
ATOM 547 O O . VAL A 1 71 ? 0.805 -18.748 12.480 1.00 80.25 71 VAL A O 1
ATOM 550 N N . SER A 1 72 ? -0.203 -16.768 12.165 1.00 78.75 72 SER A N 1
ATOM 551 C CA . SER A 1 72 ? 0.951 -15.919 12.483 1.00 78.75 72 SER A CA 1
ATOM 552 C C . SER A 1 72 ? 0.930 -15.325 13.894 1.00 78.75 72 SER A C 1
ATOM 554 O O . SER A 1 72 ? 1.918 -14.700 14.289 1.00 78.75 72 SER A O 1
ATOM 556 N N . GLU A 1 73 ? -0.161 -15.513 14.643 1.00 75.88 73 GLU A N 1
ATOM 557 C CA . GLU A 1 73 ? -0.286 -15.031 16.018 1.00 75.88 73 GLU A CA 1
ATOM 558 C C . GLU A 1 73 ? 0.837 -15.609 16.883 1.00 75.88 73 GLU A C 1
ATOM 560 O O . GLU A 1 73 ? 0.970 -16.822 17.068 1.00 75.88 73 GLU A O 1
ATOM 565 N N . ARG A 1 74 ? 1.678 -14.719 17.413 1.00 79.75 74 ARG A N 1
ATOM 566 C CA . ARG A 1 74 ? 2.702 -15.092 18.388 1.00 79.75 74 ARG A CA 1
ATOM 567 C C . ARG A 1 74 ? 2.072 -15.001 19.771 1.00 79.75 74 ARG A C 1
ATOM 569 O O . ARG A 1 74 ? 1.416 -13.997 20.049 1.00 79.75 74 ARG A O 1
ATOM 576 N N . PRO A 1 75 ? 2.293 -15.985 20.659 1.00 79.31 75 PRO A N 1
ATOM 577 C CA . PRO A 1 75 ? 1.836 -15.862 22.031 1.00 79.31 75 PRO A CA 1
ATOM 578 C C . PRO A 1 75 ? 2.429 -14.581 22.618 1.00 79.31 75 PRO A C 1
ATOM 580 O O . PRO A 1 75 ? 3.649 -14.396 22.620 1.00 79.31 75 PRO A O 1
ATOM 583 N N . LEU A 1 76 ? 1.560 -13.683 23.082 1.00 74.25 76 LEU A N 1
ATOM 584 C CA . LEU A 1 76 ? 1.984 -12.540 23.875 1.00 74.25 76 LEU A CA 1
ATOM 585 C C . LEU A 1 76 ? 2.696 -13.121 25.094 1.00 74.25 76 LEU A C 1
ATOM 587 O O . LEU A 1 76 ? 2.077 -13.818 25.900 1.00 74.25 76 LEU A O 1
ATOM 591 N N . SER A 1 77 ? 4.008 -12.905 25.208 1.00 69.44 77 SER A N 1
ATOM 592 C CA . SER A 1 77 ? 4.710 -13.258 26.432 1.00 69.44 77 SER A CA 1
ATOM 593 C C . SER A 1 77 ? 4.065 -12.451 27.554 1.00 69.44 77 SER A C 1
ATOM 595 O O . SER A 1 77 ? 4.133 -11.221 27.581 1.00 69.44 77 SER A O 1
ATOM 597 N N . ALA A 1 78 ? 3.367 -13.150 28.447 1.00 62.16 78 ALA A N 1
ATOM 598 C CA . ALA A 1 78 ? 2.807 -12.596 29.667 1.00 62.16 78 ALA A CA 1
ATOM 599 C C . ALA A 1 78 ? 3.974 -12.107 30.538 1.00 62.16 78 ALA A C 1
ATOM 601 O O . ALA A 1 78 ? 4.544 -12.863 31.317 1.00 62.16 78 ALA A O 1
ATOM 602 N N . GLY A 1 79 ? 4.417 -10.874 30.302 1.00 59.59 79 GLY A N 1
ATOM 603 C CA . GLY A 1 79 ? 5.633 -10.347 30.918 1.00 59.59 79 GLY A CA 1
ATOM 604 C C . GLY A 1 79 ? 5.932 -8.881 30.620 1.00 59.59 79 GLY A C 1
ATOM 605 O O . GLY A 1 79 ? 7.032 -8.428 30.904 1.00 59.59 79 GLY A O 1
ATOM 606 N N . ARG A 1 80 ? 4.984 -8.123 30.061 1.00 58.31 80 ARG A N 1
ATOM 607 C CA . ARG A 1 80 ? 5.003 -6.659 30.165 1.00 58.31 80 ARG A CA 1
ATOM 608 C C . ARG A 1 80 ? 3.866 -6.234 31.077 1.00 58.31 80 ARG A C 1
ATOM 610 O O . ARG A 1 80 ? 2.808 -5.818 30.626 1.00 58.31 80 ARG A O 1
ATOM 617 N N . THR A 1 81 ? 4.084 -6.420 32.372 1.00 55.62 81 THR A N 1
ATOM 618 C CA . THR A 1 81 ? 3.455 -5.564 33.372 1.00 55.62 81 THR A CA 1
ATOM 619 C C . THR A 1 81 ? 4.056 -4.179 33.184 1.00 55.62 81 THR A C 1
ATOM 621 O O . THR A 1 81 ? 5.237 -3.969 33.441 1.00 55.62 81 THR A O 1
ATOM 624 N N . GLU A 1 82 ? 3.262 -3.262 32.647 1.00 63.34 82 GLU A N 1
ATOM 625 C CA . GLU A 1 82 ? 3.544 -1.833 32.689 1.00 63.34 82 GLU A CA 1
ATOM 626 C C . GLU A 1 82 ? 3.461 -1.376 34.149 1.00 63.34 82 GLU A C 1
ATOM 628 O O . GLU A 1 82 ? 2.403 -1.002 34.644 1.00 63.34 82 GLU A O 1
ATOM 633 N N . THR A 1 83 ? 4.577 -1.474 34.855 1.00 62.34 83 THR A N 1
ATOM 634 C CA . THR A 1 83 ? 4.882 -0.718 36.072 1.00 62.34 83 THR A CA 1
ATOM 635 C C . THR A 1 83 ? 6.383 -0.485 36.046 1.00 62.34 83 THR A C 1
ATOM 637 O O . THR A 1 83 ? 7.107 -1.439 35.772 1.00 62.34 83 THR A O 1
ATOM 640 N N . GLU A 1 84 ? 6.821 0.739 36.341 1.00 60.31 84 GLU A N 1
ATOM 641 C CA . GLU A 1 84 ? 8.192 1.265 36.206 1.00 60.31 84 GLU A CA 1
ATOM 642 C C . GLU A 1 84 ? 8.430 2.001 34.877 1.00 60.31 84 GLU A C 1
ATOM 644 O O . GLU A 1 84 ? 9.349 1.748 34.100 1.00 60.31 84 GLU A O 1
ATOM 649 N N . ASP A 1 85 ? 7.575 2.992 34.638 1.00 57.19 85 ASP A N 1
ATOM 650 C CA . ASP A 1 85 ? 8.022 4.370 34.434 1.00 57.19 85 ASP A CA 1
ATOM 651 C C . ASP A 1 85 ? 9.434 4.596 35.004 1.00 57.19 85 ASP A C 1
ATOM 653 O O . ASP A 1 85 ? 9.645 4.742 36.205 1.00 57.19 85 ASP A O 1
ATOM 657 N N . ALA A 1 86 ? 10.420 4.561 34.108 1.00 58.34 86 ALA A N 1
ATOM 658 C CA . ALA A 1 86 ? 11.811 4.815 34.426 1.00 58.34 86 ALA A CA 1
ATOM 659 C C . ALA A 1 86 ? 11.960 6.237 34.989 1.00 58.34 86 ALA A C 1
ATOM 661 O O . ALA A 1 86 ? 11.904 7.223 34.249 1.00 58.34 86 ALA A O 1
ATOM 662 N N . ASP A 1 87 ? 12.177 6.330 36.299 1.00 55.69 87 ASP A N 1
ATOM 663 C CA . ASP A 1 87 ? 12.729 7.517 36.936 1.00 55.69 87 ASP A CA 1
ATOM 664 C C . ASP A 1 87 ? 14.140 7.754 36.370 1.00 55.69 87 ASP A C 1
ATOM 666 O O . ASP A 1 87 ? 15.084 7.005 36.621 1.00 55.69 87 ASP A O 1
ATOM 670 N N . TRP A 1 88 ? 14.273 8.780 35.530 1.00 62.53 88 TRP A N 1
ATOM 671 C CA . TRP A 1 88 ? 15.523 9.174 34.874 1.00 62.53 88 TRP A CA 1
ATOM 672 C C . TRP A 1 88 ? 16.505 9.893 35.828 1.00 62.53 88 TRP A C 1
ATOM 674 O O . TRP A 1 88 ? 17.581 10.310 35.398 1.00 62.53 88 TRP A O 1
ATOM 684 N N . ASN A 1 89 ? 16.214 10.024 37.128 1.00 58.50 89 ASN A N 1
ATOM 685 C CA . ASN A 1 89 ? 17.070 10.778 38.052 1.00 58.50 89 ASN A CA 1
ATOM 686 C C . ASN A 1 89 ? 17.663 9.915 39.177 1.00 58.50 89 ASN A C 1
ATOM 688 O O . ASN A 1 89 ? 17.131 9.871 40.280 1.00 58.50 89 ASN A O 1
ATOM 692 N N . GLY A 1 90 ? 18.835 9.305 38.954 1.00 49.06 90 GLY A N 1
ATOM 693 C CA . GLY A 1 90 ? 19.492 8.584 40.051 1.00 49.06 90 GLY A CA 1
ATOM 694 C C . GLY A 1 90 ? 20.868 7.973 39.804 1.00 49.06 90 GLY A C 1
ATOM 695 O O . GLY A 1 90 ? 21.121 6.872 40.278 1.00 49.06 90 GLY A O 1
ATOM 696 N N . LEU A 1 91 ? 21.788 8.652 39.108 1.00 56.59 91 LEU A N 1
ATOM 697 C CA . LEU A 1 91 ? 23.211 8.286 39.180 1.00 56.59 91 LEU A CA 1
ATOM 698 C C . LEU A 1 91 ? 23.770 8.677 40.564 1.00 56.59 91 LEU A C 1
ATOM 700 O O . LEU A 1 91 ? 24.343 9.752 40.732 1.00 56.59 91 LEU A O 1
ATOM 704 N N . THR A 1 92 ? 23.623 7.817 41.573 1.00 50.34 92 THR A N 1
ATOM 705 C CA . THR A 1 92 ? 24.492 7.869 42.759 1.00 50.34 92 THR A CA 1
ATOM 706 C C . THR A 1 92 ? 25.697 6.975 42.511 1.00 50.34 92 THR A C 1
ATOM 708 O O . THR A 1 92 ? 25.642 5.763 42.702 1.00 50.34 92 THR A O 1
ATOM 711 N N . ILE A 1 93 ? 26.784 7.595 42.055 1.00 45.88 93 ILE A N 1
ATOM 712 C CA . ILE A 1 93 ? 28.134 7.040 42.167 1.00 45.88 93 ILE A CA 1
ATOM 713 C C . ILE A 1 93 ? 28.542 7.121 43.640 1.00 45.88 93 ILE A C 1
ATOM 715 O O . ILE A 1 93 ? 28.757 8.215 44.165 1.00 45.88 93 ILE A O 1
ATOM 719 N N . GLY A 1 94 ? 28.604 5.961 44.286 1.00 42.59 94 GLY A N 1
ATOM 720 C CA . GLY A 1 94 ? 29.210 5.730 45.594 1.00 42.59 94 GLY A CA 1
ATOM 721 C C . GLY A 1 94 ? 30.023 4.453 45.534 1.00 42.59 94 GLY A C 1
ATOM 722 O O . GLY A 1 94 ? 29.439 3.436 45.103 1.00 42.59 94 GLY A O 1
#

pLDDT: mean 74.44, std 17.63, range [42.59, 95.88]

Sequence (94 aa):
MVNNPGKIITDRNIGHIFGEIITDRNIGHIFGEAYLKAATLEIAINGFQRTGIEPYNPHILSDIVFAPACVSERPLSAGRTETEDADWNGLTIG

Foldseek 3Di:
DDPPVDPPVPPPVCVVCVPHDDDPVVVVVVCVVVVVVVPDVVVVVVVCVQCCVVVNDNVSDDCVVCVVVVVVDDPDPPPPPPDDPDPPDDPPDD

Organism: Popillia japonica (NCBI:txid7064)